Protein AF-A0A8D8LV46-F1 (afdb_monomer_lite)

Foldseek 3Di:
DPVVVVVLVVVVVVVVVVVVVVLVVVLVVDDLVVQCVVCVVVVVPPDDSVVVSVVVSVCVSVPPCVVVPPDPVVVVVSVVVVVVVVVCVVVVVDDDDDDPPPPVVVVCVVCVVVVVVVVVVVVVVVVVVVVVVVVVVVVVVVVVVVVVVVVVCVVVVVVVPPPDDDPPDPVVPPDD

pLDDT: mean 72.69, std 16.43, range [37.25, 97.31]

Secondary structure (DSSP, 8-state):
--HHHHHHHHHHHHHHHHHHHHHHHHHHTS-HHHHHHHHGGGGGG---HHHHHHHHHHHHHHHHHHHHH--HHHHHHHHHHHHHHHHHHTTTTS------S-HHHHHHHHTHHHHHHHHHHHHHHHHHHHHHHHHHHHHHHHHHHHHHHHHHHHHHHHHTT---S----TTGGG--

Radius of gyration: 45.64 Å; chains: 1; bounding box: 90×53×122 Å

Organism: NCBI:txid428564

Structure (mmCIF, N/CA/C/O backbone):
data_AF-A0A8D8LV46-F1
#
_entry.id   AF-A0A8D8LV46-F1
#
loop_
_atom_site.group_PDB
_atom_site.id
_atom_site.type_symbol
_atom_site.label_atom_id
_atom_site.label_alt_id
_atom_site.label_comp_id
_atom_site.label_asym_id
_atom_site.label_entity_id
_atom_site.label_seq_id
_atom_site.pdbx_PDB_ins_code
_atom_site.Cartn_x
_atom_site.Cartn_y
_atom_site.Cartn_z
_atom_site.occupancy
_atom_site.B_iso_or_equiv
_atom_site.auth_seq_id
_atom_site.auth_comp_id
_atom_site.auth_asym_id
_atom_site.auth_atom_id
_atom_site.pdbx_PDB_model_num
ATOM 1 N N . MET A 1 1 ? 8.534 20.934 14.202 1.00 43.25 1 MET A N 1
ATOM 2 C CA . MET A 1 1 ? 8.976 19.555 14.526 1.00 43.25 1 MET A CA 1
ATOM 3 C C . MET A 1 1 ? 8.494 19.056 15.893 1.00 43.25 1 MET A C 1
ATOM 5 O O . MET A 1 1 ? 8.587 17.860 16.109 1.00 43.25 1 MET A O 1
ATOM 9 N N . ALA A 1 2 ? 7.973 19.905 16.794 1.00 38.47 2 ALA A N 1
ATOM 10 C CA . ALA A 1 2 ? 7.382 19.457 18.066 1.00 38.47 2 ALA A CA 1
ATOM 11 C C . ALA A 1 2 ? 5.856 19.220 17.992 1.00 38.47 2 ALA A C 1
ATOM 13 O O . ALA A 1 2 ? 5.350 18.353 18.690 1.00 38.47 2 ALA A O 1
ATOM 14 N N . GLU A 1 3 ? 5.147 19.920 17.099 1.00 37.25 3 GLU A N 1
ATOM 15 C CA . GLU A 1 3 ? 3.674 19.893 17.012 1.00 37.25 3 GLU A CA 1
ATOM 16 C C . GLU A 1 3 ? 3.097 18.562 16.484 1.00 37.25 3 GLU A C 1
ATOM 18 O O . GLU A 1 3 ? 2.019 18.157 16.897 1.00 37.25 3 GLU A O 1
ATOM 23 N N . SER A 1 4 ? 3.831 17.811 15.651 1.00 45.25 4 SER A N 1
ATOM 24 C CA . SER A 1 4 ? 3.334 16.548 15.068 1.00 45.25 4 SER A CA 1
ATOM 25 C C . SER A 1 4 ? 3.338 15.358 16.037 1.00 45.25 4 SER A C 1
ATOM 27 O O . SER A 1 4 ? 2.697 14.346 15.772 1.00 45.25 4 SER A O 1
ATOM 29 N N . ASN A 1 5 ? 4.074 15.448 17.152 1.00 39.47 5 ASN A N 1
ATOM 30 C CA . ASN A 1 5 ? 4.106 14.394 18.173 1.00 39.47 5 ASN A CA 1
ATOM 31 C C . ASN A 1 5 ? 2.968 14.532 19.197 1.00 39.47 5 ASN A C 1
ATOM 33 O O . ASN A 1 5 ? 2.604 13.537 19.822 1.00 39.47 5 ASN A O 1
ATOM 37 N N . GLU A 1 6 ? 2.407 15.731 19.384 1.00 43.53 6 GLU A N 1
ATOM 38 C CA . GLU A 1 6 ? 1.282 15.948 20.305 1.00 43.53 6 GLU A CA 1
ATOM 39 C C . GLU A 1 6 ? -0.041 15.465 19.697 1.00 43.53 6 GLU A C 1
ATOM 41 O O . GLU A 1 6 ? -0.765 14.720 20.356 1.00 43.53 6 GLU A O 1
ATOM 46 N N . GLU A 1 7 ? -0.283 15.748 18.415 1.00 45.34 7 GLU A N 1
ATOM 47 C CA . GLU A 1 7 ? -1.493 15.330 17.683 1.00 45.34 7 GLU A CA 1
ATOM 48 C C . GLU A 1 7 ? -1.599 13.785 17.555 1.00 45.34 7 GLU A C 1
ATOM 50 O O . GLU A 1 7 ? -2.671 13.192 17.666 1.00 45.34 7 GLU A O 1
ATOM 55 N N . PHE A 1 8 ? -0.462 13.082 17.444 1.00 43.06 8 PHE A N 1
ATOM 56 C CA . PHE A 1 8 ? -0.380 11.609 17.415 1.00 43.06 8 PHE A CA 1
ATOM 57 C C . PHE A 1 8 ? -0.799 10.938 18.738 1.00 43.06 8 PHE A C 1
ATOM 59 O O . PHE A 1 8 ? -1.415 9.862 18.757 1.00 43.06 8 PHE A O 1
ATOM 66 N N . HIS A 1 9 ? -0.479 11.569 19.871 1.00 50.84 9 HIS A N 1
ATOM 67 C CA . HIS A 1 9 ? -0.950 11.095 21.167 1.00 50.84 9 HIS A CA 1
ATOM 68 C C . HIS A 1 9 ? -2.455 11.314 21.336 1.00 50.84 9 HIS A C 1
ATOM 70 O O . HIS A 1 9 ? -3.075 10.541 22.065 1.00 50.84 9 HIS A O 1
ATOM 76 N N . GLU A 1 10 ? -3.045 12.301 20.663 1.00 51.94 10 GLU A N 1
ATOM 77 C CA . GLU A 1 10 ? -4.474 12.609 20.752 1.00 51.94 10 GLU A CA 1
ATOM 78 C C . GLU A 1 10 ? -5.350 11.585 20.029 1.00 51.94 10 GLU A C 1
ATOM 80 O O . GLU A 1 10 ? -6.303 11.112 20.633 1.00 51.94 10 GLU A O 1
ATOM 85 N N . ASP A 1 11 ? -5.008 11.134 18.820 1.00 50.69 11 ASP A N 1
ATOM 86 C CA . ASP A 1 11 ? -5.847 10.173 18.074 1.00 50.69 11 ASP A CA 1
ATOM 87 C C . ASP A 1 11 ? -5.837 8.759 18.675 1.00 50.69 11 ASP A C 1
ATOM 89 O O . ASP A 1 11 ? -6.858 8.063 18.741 1.00 50.69 11 ASP A O 1
ATOM 93 N N . THR A 1 12 ? -4.674 8.325 19.162 1.00 53.56 12 THR A N 1
ATOM 94 C CA . THR A 1 12 ? -4.557 7.043 19.865 1.00 53.56 12 THR A CA 1
ATOM 95 C C . THR A 1 12 ? -5.278 7.120 21.213 1.00 53.56 12 THR A C 1
ATOM 97 O O . THR A 1 12 ? -6.004 6.192 21.575 1.00 53.56 12 THR A O 1
ATOM 100 N N . ARG A 1 13 ? -5.166 8.256 21.927 1.00 57.59 13 ARG A N 1
ATOM 101 C CA . ARG A 1 13 ? -5.995 8.540 23.109 1.00 57.59 13 ARG A CA 1
ATOM 102 C C . ARG A 1 13 ? -7.475 8.568 22.761 1.00 57.59 13 ARG A C 1
ATOM 104 O O . ARG A 1 13 ? -8.222 7.969 23.510 1.00 57.59 13 ARG A O 1
ATOM 111 N N . ALA A 1 14 ? -7.901 9.150 21.646 1.00 61.50 14 ALA A N 1
ATOM 112 C CA . ALA A 1 14 ? -9.308 9.261 21.269 1.00 61.50 14 ALA A CA 1
ATOM 113 C C . ALA A 1 14 ? -9.954 7.888 21.018 1.00 61.50 14 ALA A C 1
ATOM 115 O O . ALA A 1 14 ? -11.091 7.651 21.420 1.00 61.50 14 ALA A O 1
ATOM 116 N N . LEU A 1 15 ? -9.223 6.940 20.420 1.00 59.59 15 LEU A N 1
ATOM 117 C CA . LEU A 1 15 ? -9.668 5.545 20.293 1.00 59.59 15 LEU A CA 1
ATOM 118 C C . LEU A 1 15 ? -9.761 4.841 21.656 1.00 59.59 15 LEU A C 1
ATOM 120 O O . LEU A 1 15 ? -10.748 4.150 21.924 1.00 59.59 15 LEU A O 1
ATOM 124 N N . PHE A 1 16 ? -8.774 5.042 22.535 1.00 63.19 16 PHE A N 1
ATOM 125 C CA . PHE A 1 16 ? -8.807 4.511 23.902 1.00 63.19 16 PHE A CA 1
ATOM 126 C C . PHE A 1 16 ? -9.913 5.137 24.756 1.00 63.19 16 PHE A C 1
ATOM 128 O O . PHE A 1 16 ? -10.598 4.429 25.491 1.00 63.19 16 PHE A O 1
ATOM 135 N N . GLU A 1 17 ? -10.125 6.440 24.633 1.00 65.62 17 GLU A N 1
ATOM 136 C CA . GLU A 1 17 ? -11.206 7.189 25.259 1.00 65.62 17 GLU A CA 1
ATOM 137 C C . GLU A 1 17 ? -12.555 6.736 24.714 1.00 65.62 17 GLU A C 1
ATOM 139 O O . GLU A 1 17 ? -13.475 6.545 25.497 1.00 65.62 17 GLU A O 1
ATOM 144 N N . GLY A 1 18 ? -12.663 6.444 23.416 1.00 67.50 18 GLY A N 1
ATOM 145 C CA . GLY A 1 18 ? -13.856 5.856 22.815 1.00 67.50 18 GLY A CA 1
ATOM 146 C C . GLY A 1 18 ? -14.181 4.473 23.383 1.00 67.50 18 GLY A C 1
ATOM 147 O O . GLY A 1 18 ? -15.326 4.207 23.744 1.00 67.50 18 GLY A O 1
ATOM 148 N N . MET A 1 19 ? -13.186 3.592 23.534 1.00 68.69 19 MET A N 1
ATOM 149 C CA . MET A 1 19 ? -13.389 2.276 24.160 1.00 68.69 19 MET A CA 1
ATOM 150 C C . MET A 1 19 ? -13.733 2.388 25.648 1.00 68.69 19 MET A C 1
ATOM 152 O O . MET A 1 19 ? -14.606 1.669 26.134 1.00 68.69 19 MET A O 1
ATOM 156 N N . LYS A 1 20 ? -13.089 3.314 26.362 1.00 70.19 20 LYS A N 1
ATOM 157 C CA . LYS A 1 20 ? -13.401 3.621 27.759 1.00 70.19 20 LYS A CA 1
ATOM 158 C C . LYS A 1 20 ? -14.819 4.179 27.903 1.00 70.19 20 LYS A C 1
ATOM 160 O O . LYS A 1 20 ? -15.540 3.769 28.802 1.00 70.19 20 LYS A O 1
ATOM 165 N N . LEU A 1 21 ? -15.252 5.033 26.979 1.00 75.12 21 LEU A N 1
ATOM 166 C CA . LEU A 1 21 ? -16.605 5.580 26.930 1.00 75.12 21 LEU A CA 1
ATOM 167 C C . LEU A 1 21 ? -17.645 4.483 26.668 1.00 75.12 21 LEU A C 1
ATOM 169 O O . LEU A 1 21 ? -18.705 4.481 27.285 1.00 75.12 21 LEU A O 1
ATOM 173 N N . VAL A 1 22 ? -17.349 3.517 25.792 1.00 73.19 22 VAL A N 1
ATOM 174 C CA . VAL A 1 22 ? -18.209 2.337 25.590 1.00 73.19 22 VAL A CA 1
ATOM 175 C C . VAL A 1 22 ? -18.314 1.513 26.873 1.00 73.19 22 VAL A C 1
ATOM 177 O O . VAL A 1 22 ? -19.412 1.099 27.238 1.00 73.19 22 VAL A O 1
ATOM 180 N N . GLU A 1 23 ? -17.208 1.303 27.586 1.00 73.38 23 GLU A N 1
ATOM 181 C CA . GLU A 1 23 ? -17.215 0.604 28.873 1.00 73.38 23 GLU A CA 1
ATOM 182 C C . GLU A 1 23 ? -18.007 1.370 29.947 1.00 73.38 23 GLU A C 1
ATOM 184 O O . GLU A 1 23 ? -18.792 0.772 30.679 1.00 73.38 23 GLU A O 1
ATOM 189 N N . GLU A 1 24 ? -17.857 2.693 30.021 1.00 75.06 24 GLU A N 1
ATOM 190 C CA . GLU A 1 24 ? -18.615 3.557 30.931 1.00 75.06 24 GLU A CA 1
ATOM 191 C C . GLU A 1 24 ? -20.117 3.552 30.612 1.00 75.06 24 GLU A C 1
ATOM 193 O O . GLU A 1 24 ? -20.932 3.450 31.530 1.00 75.06 24 GLU A O 1
ATOM 198 N N . ASN A 1 25 ? -20.483 3.572 29.329 1.00 79.25 25 ASN A N 1
ATOM 199 C CA . ASN A 1 25 ? -21.871 3.477 28.874 1.00 79.25 25 ASN A CA 1
ATOM 200 C C . ASN A 1 25 ? -22.484 2.100 29.153 1.00 79.25 25 ASN A C 1
ATOM 202 O O . ASN A 1 25 ? -23.644 2.001 29.528 1.00 79.25 25 ASN A O 1
ATOM 206 N N . LEU A 1 26 ? -21.717 1.021 29.004 1.00 74.94 26 LEU A N 1
ATOM 207 C CA . LEU A 1 26 ? -22.179 -0.323 29.353 1.00 74.94 26 LEU A CA 1
ATOM 208 C C . LEU A 1 26 ? -22.309 -0.500 30.870 1.00 74.94 26 LEU A C 1
ATOM 210 O O . LEU A 1 26 ? -23.261 -1.124 31.330 1.00 74.94 26 LEU A O 1
ATOM 214 N N . ALA A 1 27 ? -21.388 0.071 31.650 1.00 72.94 27 ALA A N 1
ATOM 215 C CA . ALA A 1 27 ? -21.474 0.065 33.105 1.00 72.94 27 ALA A CA 1
ATOM 216 C C . ALA A 1 27 ? -22.683 0.867 33.611 1.00 72.94 27 ALA A C 1
ATOM 218 O O . ALA A 1 27 ? -23.277 0.480 34.611 1.00 72.94 27 ALA A O 1
ATOM 219 N N . SER A 1 28 ? -23.069 1.953 32.933 1.00 76.69 28 SER A N 1
ATOM 220 C CA . SER A 1 28 ? -24.252 2.742 33.301 1.00 76.69 28 SER A CA 1
ATOM 221 C C . SER A 1 28 ? -25.577 2.065 32.935 1.00 76.69 28 SER A C 1
ATOM 223 O O . SER A 1 28 ? -26.597 2.377 33.544 1.00 76.69 28 SER A O 1
ATOM 225 N N . CYS A 1 29 ? -25.571 1.100 32.007 1.00 76.31 29 CYS A N 1
ATOM 226 C CA . CYS A 1 29 ? -26.723 0.235 31.732 1.00 76.31 29 CYS A CA 1
ATOM 227 C C . CYS A 1 29 ? -26.991 -0.806 32.831 1.00 76.31 29 CYS A C 1
ATOM 229 O O . CYS A 1 29 ? -28.018 -1.472 32.777 1.00 76.31 29 CYS A O 1
ATOM 231 N N . ILE A 1 30 ? -26.076 -0.986 33.785 1.00 74.94 30 ILE A N 1
ATOM 232 C CA . ILE A 1 30 ? -26.238 -1.915 34.902 1.00 74.94 30 ILE A CA 1
ATOM 233 C C . ILE A 1 30 ? -26.572 -1.075 36.130 1.00 74.94 30 ILE A C 1
ATOM 235 O O . ILE A 1 30 ? -25.675 -0.505 36.744 1.00 74.94 30 ILE A O 1
ATOM 239 N N . SER A 1 31 ? -27.851 -0.961 36.486 1.00 76.50 31 SER A N 1
ATOM 240 C CA . SER A 1 31 ? -28.239 -0.165 37.654 1.00 76.50 31 SER A CA 1
ATOM 241 C C . SER A 1 31 ? -28.048 -0.938 38.966 1.00 76.50 31 SER A C 1
ATOM 243 O O . SER A 1 31 ? -28.249 -2.154 39.038 1.00 76.50 31 SER A O 1
ATOM 245 N N . GLU A 1 32 ? -27.676 -0.222 40.033 1.00 73.56 32 GLU A N 1
ATOM 246 C CA . GLU A 1 32 ? -27.597 -0.785 41.391 1.00 73.56 32 GLU A CA 1
ATOM 247 C C . GLU A 1 32 ? -28.956 -1.361 41.817 1.00 73.56 32 GLU A C 1
ATOM 249 O O . GLU A 1 32 ? -29.008 -2.439 42.399 1.00 73.56 32 GLU A O 1
ATOM 254 N N . GLU A 1 33 ? -30.049 -0.715 41.405 1.00 74.81 33 GLU A N 1
ATOM 255 C CA . GLU A 1 33 ? -31.432 -1.133 41.657 1.00 74.81 33 GLU A CA 1
ATOM 256 C C . GLU A 1 33 ? -31.811 -2.454 40.964 1.00 74.81 33 GLU A C 1
ATOM 258 O O . GLU A 1 33 ? -32.520 -3.280 41.538 1.00 74.81 33 GLU A O 1
ATOM 263 N N . GLU A 1 34 ? -31.368 -2.687 39.725 1.00 75.25 34 GLU A N 1
ATOM 264 C CA . GLU A 1 34 ? -31.605 -3.961 39.029 1.00 75.25 34 GLU A CA 1
ATOM 265 C C . GLU A 1 34 ? -30.819 -5.103 39.664 1.00 75.25 34 GLU A C 1
ATOM 267 O O . GLU A 1 34 ? -31.339 -6.211 39.802 1.00 75.25 34 GLU A O 1
ATOM 272 N N . ILE A 1 35 ? -29.587 -4.833 40.098 1.00 73.31 35 ILE A N 1
ATOM 273 C CA . ILE A 1 35 ? -28.792 -5.803 40.847 1.00 73.31 35 ILE A CA 1
ATOM 274 C C . ILE A 1 35 ? -29.453 -6.077 42.202 1.00 73.31 35 ILE A C 1
ATOM 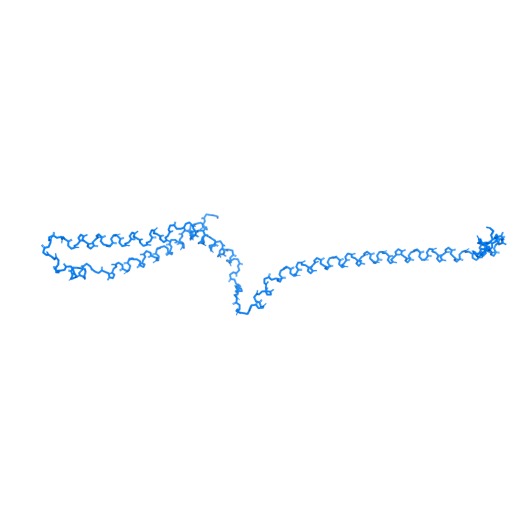276 O O . ILE A 1 35 ? -29.625 -7.236 42.567 1.00 73.31 35 ILE A O 1
ATOM 280 N N . GLU A 1 36 ? -29.920 -5.055 42.914 1.00 70.69 36 GLU A N 1
ATOM 281 C CA . GLU A 1 36 ? -30.665 -5.231 44.161 1.00 70.69 36 GLU A CA 1
ATOM 282 C C . GLU A 1 36 ? -31.909 -6.099 43.989 1.00 70.69 36 GLU A C 1
ATOM 284 O O . GLU A 1 36 ? -32.085 -7.022 44.772 1.00 70.69 36 GLU A O 1
ATOM 289 N N . LYS A 1 37 ? -32.704 -5.903 42.931 1.00 72.81 37 LYS A N 1
ATOM 290 C CA . LYS A 1 37 ? -33.871 -6.755 42.627 1.00 72.81 37 LYS A CA 1
ATOM 291 C C . LYS A 1 37 ? -33.499 -8.215 42.359 1.00 72.81 37 LYS A C 1
ATOM 293 O O . LYS A 1 37 ? -34.215 -9.123 42.767 1.00 72.81 37 LYS A O 1
ATOM 298 N N . ILE A 1 38 ? -32.383 -8.463 41.672 1.00 71.62 38 ILE A N 1
ATOM 299 C CA . ILE A 1 38 ? -31.903 -9.827 41.390 1.00 71.62 38 ILE A CA 1
ATOM 300 C C . ILE A 1 38 ? -31.413 -10.513 42.675 1.00 71.62 38 ILE A C 1
ATOM 302 O O . ILE A 1 38 ? -31.605 -11.718 42.845 1.00 71.62 38 ILE A O 1
ATOM 306 N N . PHE A 1 39 ? -30.792 -9.754 43.581 1.00 68.25 39 PHE A N 1
ATOM 307 C CA . PHE A 1 39 ? -30.229 -10.254 44.838 1.00 68.25 39 PHE A CA 1
ATOM 308 C C . PHE A 1 39 ? -31.160 -10.076 46.054 1.00 68.25 39 PHE A C 1
ATOM 310 O O . PHE A 1 39 ? -30.818 -10.522 47.148 1.00 68.25 39 PHE A O 1
ATOM 317 N N . GLU A 1 40 ? -32.357 -9.513 45.878 1.00 64.62 40 GLU A N 1
ATOM 318 C CA . GLU A 1 40 ? -33.401 -9.361 46.902 1.00 64.62 40 GLU A CA 1
ATOM 319 C C . GLU A 1 40 ? -33.768 -10.692 47.591 1.00 64.62 40 GLU A C 1
ATOM 321 O O . GLU A 1 40 ? -33.865 -10.708 48.821 1.00 64.62 40 GLU A O 1
ATOM 326 N N . PRO A 1 41 ? -33.845 -11.847 46.891 1.00 65.00 41 PRO A N 1
ATOM 327 C CA . PRO A 1 41 ? -34.077 -13.147 47.533 1.00 65.00 41 PRO A CA 1
ATOM 328 C C . PRO A 1 41 ? -32.925 -13.616 48.441 1.00 65.00 41 PRO A C 1
ATOM 330 O O . PRO A 1 41 ? -33.081 -14.570 49.194 1.00 65.00 41 PRO A O 1
ATOM 333 N N . ILE A 1 42 ? -31.754 -12.977 48.347 1.00 61.06 42 ILE A N 1
ATOM 334 C CA . ILE A 1 42 ? -30.516 -13.290 49.082 1.00 61.06 42 ILE A CA 1
ATOM 335 C C . ILE A 1 42 ? -30.314 -12.276 50.237 1.00 61.06 42 ILE A C 1
ATOM 337 O O . ILE A 1 42 ? -29.393 -12.410 51.042 1.00 61.06 42 ILE A O 1
ATOM 341 N N . SER A 1 43 ? -31.209 -11.284 50.372 1.00 53.22 43 SER A N 1
ATOM 342 C CA . SER A 1 43 ? -31.157 -10.193 51.364 1.00 53.22 43 SER A CA 1
ATOM 343 C C . SER A 1 43 ? -31.147 -10.644 52.834 1.00 53.22 43 SER A C 1
ATOM 345 O O . SER A 1 43 ? -30.742 -9.873 53.704 1.00 53.22 43 SER A O 1
ATOM 347 N N . GLU A 1 44 ? -31.472 -11.908 53.121 1.00 55.00 44 GLU A N 1
ATOM 348 C CA . GLU A 1 44 ? -31.327 -12.511 54.455 1.00 55.00 44 GLU A CA 1
ATOM 349 C C . GLU A 1 44 ? -29.859 -12.613 54.932 1.00 55.00 44 GLU A C 1
ATOM 351 O O . GLU A 1 44 ? -29.602 -12.836 56.114 1.00 55.00 44 GLU A O 1
ATOM 356 N N . LEU A 1 45 ? -28.869 -12.416 54.049 1.00 57.25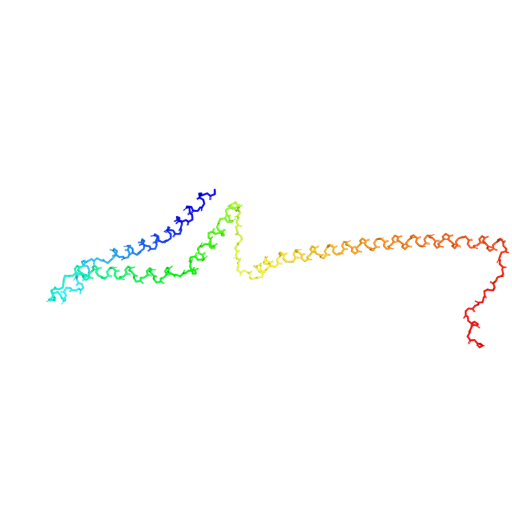 45 LEU A N 1
ATOM 357 C CA . LEU A 1 45 ? -27.445 -12.628 54.348 1.00 57.25 45 LEU A CA 1
ATOM 358 C C . LEU A 1 45 ? -26.670 -11.411 54.897 1.00 57.25 45 LEU A C 1
ATOM 360 O O . LEU A 1 45 ? -25.452 -11.502 55.045 1.00 57.25 45 LEU A O 1
ATOM 364 N N . ASN A 1 46 ? -27.315 -10.286 55.244 1.00 56.75 46 ASN A N 1
ATOM 365 C CA . ASN A 1 46 ? -26.643 -9.101 55.832 1.00 56.75 46 ASN A CA 1
ATOM 366 C C . ASN A 1 46 ? -25.436 -8.569 55.017 1.00 56.75 46 ASN A C 1
ATOM 368 O O . ASN A 1 46 ? -24.553 -7.879 55.536 1.00 56.75 46 ASN A O 1
ATOM 372 N N . LEU A 1 47 ? -25.377 -8.874 53.721 1.00 60.16 47 LEU A N 1
ATOM 373 C CA . LEU A 1 47 ? -24.392 -8.319 52.803 1.00 60.16 47 LEU A CA 1
ATOM 374 C C . LEU A 1 47 ? -24.982 -7.054 52.189 1.00 60.16 47 LEU A C 1
ATOM 376 O O . LEU A 1 47 ? -26.033 -7.092 51.562 1.00 60.16 47 LEU A O 1
ATOM 380 N N . SER A 1 48 ? -24.301 -5.922 52.369 1.00 69.69 48 SER A N 1
ATOM 381 C CA . SER A 1 48 ? -24.675 -4.673 51.702 1.00 69.69 48 SER A CA 1
ATOM 382 C C . SER A 1 48 ? -24.609 -4.885 50.185 1.00 69.69 48 SER A C 1
ATOM 384 O O . SER A 1 48 ? -23.515 -5.016 49.631 1.00 69.69 48 SER A O 1
ATOM 386 N N . SER A 1 49 ? -25.771 -4.920 49.533 1.00 66.88 49 SER A N 1
ATOM 387 C CA . SER A 1 49 ? -25.965 -4.969 48.075 1.00 66.88 49 SER A CA 1
ATOM 388 C C . SER A 1 49 ? -25.047 -3.991 47.341 1.00 66.88 49 SER A C 1
ATOM 390 O O . SER A 1 49 ? -24.368 -4.365 46.386 1.00 66.88 49 SER A O 1
ATOM 392 N N . SER A 1 50 ? -24.905 -2.783 47.888 1.00 72.81 50 SER A N 1
ATOM 393 C CA . SER A 1 50 ? -24.006 -1.745 47.381 1.00 72.81 50 SER A CA 1
ATOM 394 C C . SER A 1 50 ? -22.532 -2.161 47.317 1.00 72.81 50 SER A C 1
ATOM 396 O O . SER A 1 50 ? -21.810 -1.803 46.383 1.00 72.81 50 SER A O 1
ATOM 398 N N . LYS A 1 51 ? -22.046 -2.968 48.272 1.00 74.12 51 LYS A N 1
ATOM 399 C CA . LYS A 1 51 ? -20.668 -3.494 48.229 1.00 74.12 51 LYS A CA 1
ATOM 400 C C . LYS A 1 51 ? -20.488 -4.530 47.121 1.00 74.12 51 LYS A C 1
ATOM 402 O O . LYS A 1 51 ? -19.431 -4.557 46.498 1.00 74.12 51 LYS A O 1
ATOM 407 N N . ILE A 1 52 ? -21.504 -5.356 46.871 1.00 74.75 52 ILE A N 1
ATOM 408 C CA . ILE A 1 52 ? -21.488 -6.370 45.806 1.00 74.75 52 ILE A CA 1
ATOM 409 C C . ILE A 1 52 ? -21.538 -5.687 44.438 1.00 74.75 52 ILE A C 1
ATOM 411 O O . ILE A 1 52 ? -20.727 -6.007 43.571 1.00 74.75 52 ILE A O 1
ATOM 415 N N . TYR A 1 53 ? -22.421 -4.699 44.281 1.00 77.31 53 TYR A N 1
ATOM 416 C CA . TYR A 1 53 ? -22.530 -3.876 43.080 1.00 77.31 53 TYR A CA 1
ATOM 417 C C . TYR A 1 53 ? -21.200 -3.190 42.741 1.00 77.31 53 TYR A C 1
ATOM 419 O O . TYR A 1 53 ? -20.664 -3.368 41.646 1.00 77.31 53 TYR A O 1
ATOM 427 N N . LYS A 1 54 ? -20.601 -2.485 43.711 1.00 78.25 54 LYS A N 1
ATOM 428 C CA . LYS A 1 54 ? -19.300 -1.821 43.522 1.00 78.25 54 LYS A CA 1
ATOM 429 C C . LYS A 1 54 ? -18.197 -2.808 43.151 1.00 78.25 54 LYS A C 1
ATOM 431 O O . LYS A 1 54 ? -17.462 -2.561 42.199 1.00 78.25 54 LYS A O 1
ATOM 436 N N . TYR A 1 55 ? -18.120 -3.946 43.842 1.00 79.50 55 TYR A N 1
ATOM 437 C CA . TYR A 1 55 ? -17.133 -4.984 43.542 1.00 79.50 55 TYR A CA 1
ATOM 438 C C . TYR A 1 55 ? -17.307 -5.569 42.132 1.00 79.50 55 TYR A C 1
ATOM 440 O O . TYR A 1 55 ? -16.322 -5.786 41.425 1.00 79.50 55 TYR A O 1
ATOM 448 N N . PHE A 1 56 ? -18.550 -5.807 41.708 1.00 78.12 56 PHE A N 1
ATOM 449 C CA . PHE A 1 56 ? -18.869 -6.328 40.382 1.00 78.12 56 PHE A CA 1
ATOM 450 C C . PHE A 1 56 ? -18.464 -5.349 39.275 1.00 78.12 56 PHE A C 1
ATOM 452 O O . PHE A 1 56 ? -17.745 -5.742 38.356 1.00 78.12 56 PHE A O 1
ATOM 459 N N . ILE A 1 57 ? -18.850 -4.074 39.391 1.00 78.56 57 ILE A N 1
ATOM 460 C CA . ILE A 1 57 ? -18.510 -3.040 38.405 1.00 78.56 57 ILE A CA 1
ATOM 461 C C . ILE A 1 57 ? -16.992 -2.830 38.324 1.00 78.56 57 ILE A C 1
ATOM 463 O O . ILE A 1 57 ? -16.444 -2.776 37.223 1.00 78.56 57 ILE A O 1
ATOM 467 N N . GLU A 1 58 ? -16.286 -2.770 39.458 1.00 76.38 58 GLU A N 1
ATOM 468 C CA . GLU A 1 58 ? -14.821 -2.644 39.467 1.00 76.38 58 GLU A CA 1
ATOM 469 C C . GLU A 1 58 ? -14.136 -3.846 38.805 1.00 76.38 58 GLU A C 1
ATOM 471 O O . GLU A 1 58 ? -13.239 -3.681 37.974 1.00 76.38 58 GLU A O 1
ATOM 476 N N . LYS A 1 59 ? -14.566 -5.074 39.123 1.00 74.56 59 LYS A N 1
ATOM 477 C CA . LYS A 1 59 ? -14.004 -6.282 38.505 1.00 74.56 59 LYS A CA 1
ATOM 478 C C . LYS A 1 59 ? -14.291 -6.363 37.011 1.00 74.56 59 LYS A C 1
ATOM 480 O O . LYS A 1 59 ? -13.410 -6.786 36.264 1.00 74.56 59 LYS A O 1
ATOM 485 N N . TRP A 1 60 ? -15.485 -5.963 36.586 1.00 72.75 60 TRP A N 1
ATOM 486 C CA . TRP A 1 60 ? -15.885 -5.966 35.185 1.00 72.75 60 TRP A CA 1
ATOM 487 C C . TRP A 1 60 ? -15.058 -4.968 34.358 1.00 72.75 60 TRP A C 1
ATOM 489 O O . TRP A 1 60 ? -14.485 -5.371 33.344 1.00 72.75 60 TRP A O 1
ATOM 499 N N . LYS A 1 61 ? -14.876 -3.733 34.854 1.00 67.88 61 LYS A N 1
ATOM 500 C CA . LYS A 1 61 ? -14.043 -2.701 34.203 1.00 67.88 61 LYS A CA 1
ATOM 501 C C . LYS A 1 61 ? -12.573 -3.118 34.057 1.00 67.88 61 LYS A C 1
ATOM 503 O O . LYS A 1 61 ? -11.924 -2.926 33.033 1.00 67.88 61 LYS A O 1
ATOM 508 N N . HIS A 1 62 ? -12.008 -3.759 35.080 1.00 62.34 62 HIS A N 1
ATOM 509 C CA . HIS A 1 62 ? -10.597 -4.158 35.043 1.00 62.34 62 HIS A CA 1
ATOM 510 C C . HIS A 1 62 ? -10.305 -5.408 34.194 1.00 62.34 62 HIS A C 1
ATOM 512 O O . HIS A 1 62 ? -9.156 -5.615 33.795 1.00 62.34 62 HIS A O 1
ATOM 518 N N . ALA A 1 63 ? -11.296 -6.260 33.915 1.00 62.31 63 ALA A N 1
ATOM 519 C CA . ALA A 1 63 ? -11.065 -7.550 33.260 1.00 62.31 63 ALA A CA 1
ATOM 520 C C . ALA A 1 63 ? -10.947 -7.469 31.727 1.00 62.31 63 ALA A C 1
ATOM 522 O O . ALA A 1 63 ? -10.198 -8.258 31.142 1.00 62.31 63 ALA A O 1
ATOM 523 N N . ASN A 1 64 ? -11.665 -6.540 31.084 1.00 56.81 64 ASN A N 1
ATOM 524 C CA . ASN A 1 64 ? -11.876 -6.563 29.631 1.00 56.81 64 ASN A CA 1
ATOM 525 C C . ASN A 1 64 ? -10.910 -5.661 28.850 1.00 56.81 64 ASN A C 1
ATOM 527 O O . ASN A 1 64 ? -10.381 -6.078 27.815 1.00 56.81 64 ASN A O 1
ATOM 531 N N . LEU A 1 65 ? -10.606 -4.464 29.355 1.00 56.88 65 LEU A N 1
ATOM 532 C CA . LEU A 1 65 ? -9.685 -3.542 28.682 1.00 56.88 65 LEU A CA 1
ATOM 533 C C . LEU A 1 65 ? -8.222 -3.981 28.829 1.00 56.88 65 LEU A C 1
ATOM 535 O O . LEU A 1 65 ? -7.489 -4.056 27.845 1.00 56.88 65 LEU A O 1
ATOM 539 N N . ALA A 1 66 ? -7.798 -4.369 30.035 1.00 56.50 66 ALA A N 1
ATOM 540 C CA . ALA A 1 66 ? -6.389 -4.649 30.326 1.00 56.50 66 ALA A CA 1
ATOM 541 C C . ALA A 1 66 ? -5.822 -5.884 29.596 1.00 56.50 66 ALA A C 1
ATOM 543 O O . ALA A 1 66 ? -4.621 -5.946 29.341 1.00 56.50 66 ALA A O 1
ATOM 544 N N . LYS A 1 67 ? -6.661 -6.869 29.246 1.00 57.69 67 LYS A N 1
ATOM 545 C CA . LYS A 1 67 ? -6.228 -8.067 28.500 1.00 57.69 67 LYS A CA 1
ATOM 546 C C . LYS A 1 67 ? -6.157 -7.846 26.989 1.00 57.69 67 LYS A C 1
ATOM 548 O O . LYS A 1 67 ? -5.337 -8.479 26.336 1.00 57.69 67 LYS A O 1
ATOM 553 N N . SER A 1 68 ? -6.998 -6.963 26.458 1.00 53.97 68 SER A N 1
ATOM 554 C CA . SER A 1 68 ? -7.147 -6.728 25.015 1.00 53.97 68 SER A CA 1
ATOM 555 C C . SER A 1 68 ? -6.192 -5.650 24.496 1.00 53.97 68 SER A C 1
ATOM 557 O O . SER A 1 68 ? -5.817 -5.664 23.331 1.00 53.97 68 SER A O 1
ATOM 559 N N . ILE A 1 69 ? -5.795 -4.720 25.369 1.00 55.84 69 ILE A N 1
ATOM 560 C CA . ILE A 1 69 ? -5.027 -3.518 25.015 1.00 55.84 69 ILE A CA 1
ATOM 561 C C . ILE A 1 69 ? -3.516 -3.713 25.179 1.00 55.84 69 ILE A C 1
ATOM 563 O O . ILE A 1 69 ? -2.730 -3.030 24.540 1.00 55.84 69 ILE A O 1
ATOM 567 N N . ASN A 1 70 ? -3.076 -4.681 25.985 1.00 55.62 70 ASN A N 1
ATOM 568 C CA . ASN A 1 70 ? -1.660 -4.831 26.333 1.00 55.62 70 ASN A CA 1
ATOM 569 C C . ASN A 1 70 ? -0.829 -5.606 25.289 1.00 55.62 70 ASN A C 1
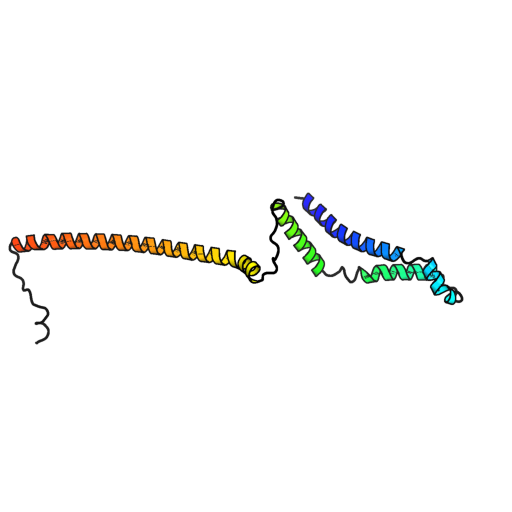ATOM 571 O O . ASN A 1 70 ? 0.231 -6.154 25.603 1.00 55.62 70 ASN A O 1
ATOM 575 N N . SER A 1 71 ? -1.308 -5.708 24.047 1.00 60.22 71 SER A N 1
ATOM 576 C CA . SER A 1 71 ? -0.534 -6.315 22.968 1.00 60.22 71 SER A CA 1
ATOM 577 C C . SER A 1 71 ? 0.336 -5.248 22.315 1.00 60.22 71 SER A C 1
ATOM 579 O O . SER A 1 71 ? -0.171 -4.416 21.566 1.00 60.22 71 SER A O 1
ATOM 581 N N . LYS A 1 72 ? 1.655 -5.320 22.527 1.00 66.44 72 LYS A N 1
ATOM 582 C CA . LYS A 1 72 ? 2.657 -4.515 21.795 1.00 66.44 72 LYS A CA 1
ATOM 583 C C . LYS A 1 72 ? 2.434 -4.518 20.273 1.00 66.44 72 LYS A C 1
ATOM 585 O O . LYS A 1 72 ? 2.761 -3.555 19.594 1.00 66.44 72 LYS A O 1
ATOM 590 N N . GLU A 1 73 ? 1.847 -5.591 19.747 1.00 71.06 73 GLU A N 1
ATOM 591 C CA . GLU A 1 73 ? 1.473 -5.733 18.337 1.00 71.06 73 GLU A CA 1
ATOM 592 C C . GLU A 1 73 ? 0.420 -4.712 17.883 1.00 71.06 73 GLU A C 1
ATOM 594 O O . GLU A 1 73 ? 0.503 -4.198 16.771 1.00 71.06 73 GLU A O 1
ATOM 599 N N . LEU A 1 74 ? -0.554 -4.391 18.736 1.00 71.38 74 LEU A N 1
ATOM 600 C CA . LEU A 1 74 ? -1.603 -3.424 18.425 1.00 71.38 74 LEU A CA 1
ATOM 601 C C . LEU A 1 74 ? -1.047 -1.995 18.426 1.00 71.38 74 LEU A C 1
ATOM 603 O O . LEU A 1 74 ? -1.334 -1.231 17.506 1.00 71.38 74 LEU A O 1
ATOM 607 N N . ASP A 1 75 ? -0.176 -1.673 19.385 1.00 72.12 75 ASP A N 1
ATOM 608 C CA . ASP A 1 75 ? 0.545 -0.395 19.416 1.00 72.12 75 ASP A CA 1
ATOM 609 C C . ASP A 1 75 ? 1.422 -0.213 18.167 1.00 72.12 75 ASP A C 1
ATOM 611 O O . ASP A 1 75 ? 1.432 0.852 17.546 1.00 72.12 75 ASP A O 1
ATOM 615 N N . ASP A 1 76 ? 2.124 -1.269 17.748 1.00 79.69 76 ASP A N 1
ATOM 616 C CA . ASP A 1 76 ? 2.935 -1.256 16.530 1.00 79.69 76 ASP A CA 1
ATOM 617 C C . ASP A 1 76 ? 2.087 -1.063 15.262 1.00 79.69 76 ASP A C 1
ATOM 619 O O . ASP A 1 76 ? 2.507 -0.357 14.340 1.00 79.69 76 ASP A O 1
ATOM 623 N N . LEU A 1 77 ? 0.893 -1.662 15.200 1.00 80.75 77 LEU A N 1
ATOM 624 C CA . LEU A 1 77 ? -0.046 -1.472 14.090 1.00 80.75 77 LEU A CA 1
ATOM 625 C C . LEU A 1 77 ? -0.609 -0.047 14.051 1.00 80.75 77 LEU A C 1
ATOM 627 O O . LEU A 1 77 ? -0.693 0.534 12.967 1.00 80.75 77 LEU A O 1
ATOM 631 N N . PHE A 1 78 ? -0.957 0.536 15.201 1.00 78.44 78 PHE A N 1
ATOM 632 C CA . PHE A 1 78 ? -1.424 1.922 15.268 1.00 78.44 78 PHE A CA 1
ATOM 633 C C . PHE A 1 78 ? -0.335 2.912 14.863 1.00 78.44 78 PHE A C 1
ATOM 635 O O . PHE A 1 78 ? -0.604 3.808 14.062 1.00 78.44 78 PHE A O 1
ATOM 642 N N . ARG A 1 79 ? 0.905 2.699 15.319 1.00 80.12 79 ARG A N 1
ATOM 643 C CA . ARG A 1 79 ? 2.050 3.512 14.896 1.00 80.12 79 ARG A CA 1
ATOM 644 C C . ARG A 1 79 ? 2.250 3.455 13.380 1.00 80.12 79 ARG A C 1
ATOM 646 O O . ARG A 1 79 ? 2.291 4.498 12.737 1.00 80.12 79 ARG A O 1
ATOM 653 N N . LYS A 1 80 ? 2.263 2.255 12.787 1.00 83.50 80 LYS A N 1
ATOM 654 C CA . LYS A 1 80 ? 2.372 2.087 11.324 1.00 83.50 80 LYS A CA 1
ATOM 655 C C . LYS A 1 80 ? 1.224 2.745 10.562 1.00 83.50 80 LYS A C 1
ATOM 657 O O . LYS A 1 80 ? 1.438 3.326 9.504 1.00 83.50 80 LYS A O 1
ATOM 662 N N . LYS A 1 81 ? -0.008 2.653 11.071 1.00 82.56 81 LYS A N 1
ATOM 663 C CA . LYS A 1 81 ? -1.164 3.325 10.462 1.00 82.56 81 LYS A CA 1
ATOM 664 C C . LYS A 1 81 ? -0.976 4.845 10.460 1.00 82.56 81 LYS A C 1
ATOM 666 O O . LYS A 1 81 ? -1.304 5.480 9.460 1.00 82.56 81 LYS A O 1
ATOM 671 N N . ALA A 1 82 ? -0.471 5.415 11.551 1.00 75.56 82 ALA A N 1
ATOM 672 C CA . ALA A 1 82 ? -0.219 6.849 11.644 1.00 75.56 82 ALA A CA 1
ATOM 673 C C . ALA A 1 82 ? 0.875 7.299 10.671 1.00 75.56 82 ALA A C 1
ATOM 675 O O . ALA A 1 82 ? 0.651 8.252 9.934 1.00 75.56 82 ALA A O 1
ATOM 676 N N . GLU A 1 83 ? 1.985 6.558 10.585 1.00 81.62 83 GLU A N 1
ATOM 677 C CA . GLU A 1 83 ? 3.044 6.795 9.590 1.00 81.62 83 GLU A CA 1
ATOM 678 C C . GLU A 1 83 ? 2.464 6.835 8.164 1.00 81.62 83 GLU A C 1
ATOM 680 O O . GLU A 1 83 ? 2.656 7.807 7.439 1.00 81.62 83 GLU A O 1
ATOM 685 N N . ILE A 1 84 ? 1.651 5.837 7.794 1.00 83.62 84 ILE A N 1
ATOM 686 C CA . ILE A 1 84 ? 0.982 5.794 6.482 1.00 83.62 84 ILE A CA 1
ATOM 687 C C . ILE A 1 84 ? 0.034 6.985 6.291 1.00 83.62 84 ILE A C 1
ATOM 689 O O . ILE A 1 84 ? -0.070 7.516 5.188 1.00 83.62 84 ILE A O 1
ATOM 693 N N . THR A 1 85 ? -0.694 7.385 7.334 1.00 81.75 85 THR A N 1
ATOM 694 C CA . THR A 1 85 ? -1.669 8.484 7.256 1.00 81.75 85 THR A CA 1
ATOM 695 C C . THR A 1 85 ? -0.965 9.816 7.023 1.00 81.75 85 THR A C 1
ATOM 697 O O . THR A 1 85 ? -1.405 10.587 6.173 1.00 81.75 85 THR A O 1
ATOM 700 N N . GLU A 1 86 ? 0.151 10.051 7.712 1.00 81.69 86 GLU A N 1
ATOM 701 C CA . GLU A 1 86 ? 0.980 11.241 7.528 1.00 81.69 86 GLU A CA 1
ATOM 702 C C . GLU A 1 86 ? 1.594 11.280 6.123 1.00 81.69 86 GLU A C 1
ATOM 704 O O . GLU A 1 86 ? 1.453 12.279 5.417 1.00 81.69 86 GLU A O 1
ATOM 709 N N . ASP A 1 87 ? 2.156 10.162 5.653 1.00 80.12 87 ASP A N 1
ATOM 710 C CA . ASP A 1 87 ? 2.668 10.041 4.283 1.00 80.12 87 ASP A CA 1
ATOM 711 C C . ASP A 1 87 ? 1.571 10.314 3.235 1.00 80.12 87 ASP A C 1
ATOM 713 O O . ASP A 1 87 ? 1.835 10.870 2.166 1.00 80.12 87 ASP A O 1
ATOM 717 N N . CYS A 1 88 ? 0.317 9.958 3.539 1.00 80.19 88 CYS A N 1
ATOM 718 C CA . CYS A 1 88 ? -0.832 10.197 2.668 1.00 80.19 88 CYS A CA 1
ATOM 719 C C . CYS A 1 88 ? -1.301 11.660 2.644 1.00 80.19 88 CYS A C 1
ATOM 721 O O . CYS A 1 88 ? -1.904 12.054 1.643 1.00 80.19 88 CYS A O 1
ATOM 723 N N . LYS A 1 89 ? -1.013 12.484 3.667 1.00 81.50 89 LYS A N 1
ATOM 724 C CA . LYS A 1 89 ? -1.358 13.924 3.658 1.00 81.50 89 LYS A CA 1
ATOM 725 C C . LYS A 1 89 ? -0.688 14.662 2.496 1.00 81.50 89 LYS A C 1
ATOM 727 O O . LYS A 1 89 ? -1.263 15.578 1.921 1.00 81.50 89 LYS A O 1
ATOM 732 N N . LEU A 1 90 ? 0.482 14.202 2.051 1.00 77.81 90 LEU A N 1
ATOM 733 C CA . LEU A 1 90 ? 1.162 14.736 0.861 1.00 77.81 90 LEU A CA 1
ATOM 734 C C . LEU A 1 90 ? 0.351 14.557 -0.438 1.00 77.81 90 LEU A C 1
ATOM 736 O O . LEU A 1 90 ? 0.642 15.197 -1.449 1.00 77.81 90 LEU A O 1
ATOM 740 N N . TYR A 1 91 ? -0.672 13.702 -0.414 1.00 79.19 91 TYR A N 1
ATOM 741 C CA . TYR A 1 91 ? -1.499 13.317 -1.552 1.00 79.19 91 TYR A CA 1
ATOM 742 C C . TYR A 1 91 ? -2.986 13.650 -1.345 1.00 79.19 91 TYR A C 1
ATOM 744 O O . TYR A 1 91 ? -3.833 13.076 -2.031 1.00 79.19 91 TYR A O 1
ATOM 752 N N . GLU A 1 92 ? -3.310 14.581 -0.441 1.00 73.44 92 GLU A N 1
ATOM 753 C CA . GLU A 1 92 ? -4.674 14.901 0.028 1.00 73.44 92 GLU A CA 1
ATOM 754 C C . GLU A 1 92 ? -5.674 15.233 -1.099 1.00 73.44 92 GLU A C 1
ATOM 756 O O . GLU A 1 92 ? -6.863 14.945 -0.998 1.00 73.44 92 GLU A O 1
ATOM 761 N N . ASN A 1 93 ? -5.184 15.739 -2.235 1.00 80.56 93 ASN A N 1
ATOM 762 C CA . ASN A 1 93 ? -5.995 16.051 -3.419 1.00 80.56 93 ASN A CA 1
ATOM 763 C C . ASN A 1 93 ? -6.131 14.890 -4.420 1.00 80.56 93 ASN A C 1
ATOM 765 O O . ASN A 1 93 ? -6.575 15.090 -5.553 1.00 80.56 93 ASN A O 1
ATOM 769 N N . THR A 1 94 ? -5.720 13.679 -4.047 1.00 81.44 94 THR A N 1
ATOM 770 C CA . THR A 1 94 ? -5.757 12.509 -4.927 1.00 81.44 94 THR A CA 1
ATOM 771 C C . THR A 1 94 ? -6.583 11.385 -4.325 1.00 81.44 94 THR A C 1
ATOM 773 O O . THR A 1 94 ? -6.602 11.150 -3.118 1.00 81.44 94 THR A O 1
ATOM 776 N N . ILE A 1 95 ? -7.275 10.651 -5.194 1.00 79.62 95 ILE A N 1
ATOM 777 C CA . ILE A 1 95 ? -8.014 9.462 -4.787 1.00 79.62 95 ILE A CA 1
ATOM 778 C C . ILE A 1 95 ? -7.035 8.295 -4.800 1.00 79.62 95 ILE A C 1
ATOM 780 O O . ILE A 1 95 ? -6.606 7.833 -5.860 1.00 79.62 95 ILE A O 1
ATOM 784 N N . ALA A 1 96 ? -6.685 7.815 -3.610 1.00 79.75 96 ALA A N 1
ATOM 785 C CA . ALA A 1 96 ? -5.864 6.626 -3.468 1.00 79.75 96 ALA A CA 1
ATOM 786 C C . ALA A 1 96 ? -6.557 5.418 -4.121 1.00 79.75 96 ALA A C 1
ATOM 788 O O . ALA A 1 96 ? -7.750 5.176 -3.920 1.00 79.75 96 ALA A O 1
ATOM 789 N N . TRP A 1 97 ? -5.790 4.639 -4.884 1.00 83.00 97 TRP A N 1
ATOM 790 C CA . TRP A 1 97 ? -6.294 3.433 -5.534 1.00 83.00 97 TRP A CA 1
ATOM 791 C C . TRP A 1 97 ? -6.877 2.451 -4.501 1.00 83.00 97 TRP A C 1
ATOM 793 O O . TRP A 1 97 ? -6.403 2.351 -3.362 1.00 83.00 97 TRP A O 1
ATOM 803 N N . ARG A 1 98 ? -7.935 1.737 -4.889 1.00 83.81 98 ARG A N 1
ATOM 804 C CA . ARG A 1 98 ? -8.586 0.695 -4.088 1.00 83.81 98 ARG A CA 1
ATOM 805 C C . ARG A 1 98 ? -8.679 -0.582 -4.924 1.00 83.81 98 ARG A C 1
ATOM 807 O O . ARG A 1 98 ? -8.908 -0.464 -6.130 1.00 83.81 98 ARG A O 1
ATOM 814 N N . PRO A 1 99 ? -8.522 -1.770 -4.311 1.00 85.25 99 PRO A N 1
ATOM 815 C CA . PRO A 1 99 ? -8.716 -3.035 -5.006 1.00 85.25 99 PRO A CA 1
ATOM 816 C C . PRO A 1 99 ? -10.076 -3.066 -5.686 1.00 85.25 99 PRO A C 1
ATOM 818 O O . PRO A 1 99 ? -11.096 -2.742 -5.077 1.00 85.25 99 PRO A O 1
ATOM 821 N N . THR A 1 100 ? -10.071 -3.431 -6.960 1.00 86.81 100 THR A N 1
ATOM 822 C CA . THR A 1 100 ? -11.286 -3.450 -7.780 1.00 86.81 100 THR A CA 1
ATOM 823 C C . THR A 1 100 ? -12.092 -4.728 -7.574 1.00 86.81 100 THR A C 1
ATOM 825 O O . THR A 1 100 ? -13.274 -4.772 -7.907 1.00 86.81 100 THR A O 1
ATOM 828 N N . GLY A 1 101 ? -11.458 -5.768 -7.021 1.00 87.31 101 GLY A N 1
ATOM 829 C CA . GLY A 1 101 ? -12.021 -7.112 -6.917 1.00 87.31 101 GLY A CA 1
ATOM 830 C C . GLY A 1 101 ? -11.750 -7.973 -8.154 1.00 87.31 101 GLY A C 1
ATOM 831 O O . GLY A 1 101 ? -11.945 -9.186 -8.097 1.00 87.31 101 GLY A O 1
ATOM 832 N N . ASP A 1 102 ? -11.240 -7.390 -9.245 1.00 89.56 102 ASP A N 1
ATOM 833 C CA . ASP A 1 102 ? -10.688 -8.149 -10.364 1.00 89.56 102 ASP A CA 1
ATOM 834 C C . ASP A 1 102 ? -9.202 -8.442 -10.121 1.00 89.56 102 ASP A C 1
ATOM 836 O O . ASP A 1 102 ? -8.325 -7.583 -10.240 1.00 89.56 102 ASP A O 1
ATOM 840 N N . VAL A 1 103 ? -8.915 -9.715 -9.845 1.00 86.06 103 VAL A N 1
ATOM 841 C CA . VAL A 1 103 ? -7.565 -10.229 -9.591 1.00 86.06 103 VAL A CA 1
ATOM 842 C C . VAL A 1 103 ? -6.594 -9.883 -10.724 1.00 86.06 103 VAL A C 1
ATOM 844 O O . VAL A 1 103 ? -5.431 -9.576 -10.460 1.00 86.06 103 VAL A O 1
ATOM 847 N N . LYS A 1 104 ? -7.032 -9.910 -11.991 1.00 86.56 104 LYS A N 1
ATOM 848 C CA . LYS A 1 104 ? -6.140 -9.607 -13.121 1.00 86.56 104 LYS A CA 1
ATOM 849 C C . LYS A 1 104 ? -5.735 -8.140 -13.117 1.00 86.56 104 LYS A C 1
ATOM 851 O O . LYS A 1 104 ? -4.557 -7.832 -13.316 1.00 86.56 104 LYS A O 1
ATOM 856 N N . GLN A 1 105 ? -6.696 -7.252 -12.885 1.00 84.12 105 GLN A N 1
ATOM 857 C CA . GLN A 1 105 ? -6.459 -5.817 -12.836 1.00 84.12 105 GLN A CA 1
ATOM 858 C C . GLN A 1 105 ? -5.584 -5.453 -11.632 1.00 84.12 105 GLN A C 1
ATOM 860 O O . GLN A 1 105 ? -4.560 -4.789 -11.807 1.00 84.12 105 GLN A O 1
ATOM 865 N N . ASP A 1 106 ? -5.906 -5.971 -10.450 1.00 85.00 106 ASP A N 1
ATOM 866 C CA . ASP A 1 106 ? -5.195 -5.669 -9.207 1.00 85.00 106 ASP A CA 1
ATOM 867 C C . ASP A 1 106 ? -3.736 -6.178 -9.242 1.00 85.00 106 ASP A C 1
ATOM 869 O O . ASP A 1 106 ? -2.802 -5.458 -8.875 1.00 85.00 106 ASP A O 1
ATOM 873 N N . LEU A 1 107 ? -3.491 -7.380 -9.785 1.00 84.00 107 LEU A N 1
ATOM 874 C CA . LEU A 1 107 ? -2.128 -7.896 -9.978 1.00 84.00 107 LEU A CA 1
ATOM 875 C C . LEU A 1 107 ? -1.351 -7.103 -11.033 1.00 84.00 107 LEU A C 1
ATOM 877 O O . LEU A 1 107 ? -0.143 -6.905 -10.889 1.00 84.00 107 LEU A O 1
ATOM 881 N N . SER A 1 108 ? -2.014 -6.633 -12.093 1.00 81.88 108 SER A N 1
ATOM 882 C CA . SER A 1 108 ? -1.341 -5.872 -13.150 1.00 81.88 108 SER A CA 1
ATOM 883 C C . SER A 1 108 ? -0.708 -4.581 -12.627 1.00 81.88 108 SER A C 1
ATOM 885 O O . SER A 1 108 ? 0.386 -4.230 -13.069 1.00 81.88 108 SER A O 1
ATOM 887 N N . VAL A 1 109 ? -1.352 -3.926 -11.652 1.00 81.00 109 VAL A N 1
ATOM 888 C CA . VAL A 1 109 ? -0.851 -2.712 -10.995 1.00 81.00 109 VAL A CA 1
ATOM 889 C C . VAL A 1 109 ? 0.417 -3.022 -10.203 1.00 81.00 109 VAL A C 1
ATOM 891 O O . VAL A 1 109 ? 1.414 -2.322 -10.369 1.00 81.00 109 VAL A O 1
ATOM 894 N N . LYS A 1 110 ? 0.420 -4.116 -9.428 1.00 80.06 110 LYS A N 1
ATOM 895 C CA . LYS A 1 110 ? 1.577 -4.542 -8.625 1.00 80.06 110 LYS A CA 1
ATOM 896 C C . LYS A 1 110 ? 2.829 -4.781 -9.471 1.00 80.06 110 LYS A C 1
ATOM 898 O O . LYS A 1 110 ? 3.907 -4.340 -9.103 1.00 80.06 110 LYS A O 1
ATOM 903 N N . TYR A 1 111 ? 2.693 -5.459 -10.611 1.00 82.31 111 TYR A N 1
ATOM 904 C CA . TYR A 1 111 ? 3.839 -5.803 -11.466 1.00 82.31 111 TYR A CA 1
ATOM 905 C C . TYR A 1 111 ? 4.208 -4.714 -12.483 1.00 82.31 111 TYR A C 1
ATOM 907 O O . TYR A 1 111 ? 5.130 -4.899 -13.281 1.00 82.31 111 TYR A O 1
ATOM 915 N N . ARG A 1 112 ? 3.479 -3.593 -12.524 1.00 83.69 112 ARG A N 1
ATOM 916 C CA . ARG A 1 112 ? 3.691 -2.551 -13.536 1.00 83.69 112 ARG A CA 1
ATOM 917 C C . ARG A 1 112 ? 5.027 -1.836 -13.354 1.00 83.69 112 ARG A C 1
ATOM 919 O O . ARG A 1 112 ? 5.697 -1.589 -14.354 1.00 83.69 112 ARG A O 1
ATOM 926 N N . SER A 1 113 ? 5.413 -1.536 -12.114 1.00 81.00 113 SER A N 1
ATOM 927 C CA . SER A 1 113 ? 6.702 -0.908 -11.790 1.00 81.00 113 SER A CA 1
ATOM 928 C C . SER A 1 113 ? 7.870 -1.761 -12.276 1.00 81.00 113 SER A C 1
ATOM 930 O O . SER A 1 113 ? 8.728 -1.279 -13.011 1.00 81.00 113 SER A O 1
ATOM 932 N N . ASP A 1 114 ? 7.848 -3.053 -11.959 1.00 85.69 114 ASP A N 1
ATOM 933 C CA . ASP A 1 114 ? 8.925 -3.982 -12.305 1.00 85.69 114 ASP A CA 1
ATOM 934 C C . ASP A 1 114 ? 9.034 -4.161 -13.822 1.00 85.69 114 ASP A C 1
ATOM 936 O O . ASP A 1 114 ? 10.131 -4.164 -14.386 1.00 85.69 114 ASP A O 1
ATOM 940 N N . LYS A 1 115 ? 7.887 -4.239 -14.513 1.00 86.38 115 LYS A N 1
ATOM 941 C CA . LYS A 1 115 ? 7.839 -4.290 -15.981 1.00 86.38 115 LYS A CA 1
ATOM 942 C C . LYS A 1 115 ? 8.392 -3.020 -16.624 1.00 86.38 115 LYS A C 1
ATOM 944 O O . LYS A 1 115 ? 9.066 -3.123 -17.646 1.00 86.38 115 LYS A O 1
ATOM 949 N N . LEU A 1 116 ? 8.122 -1.844 -16.052 1.00 88.38 116 LEU A N 1
ATOM 950 C CA . LEU A 1 116 ? 8.667 -0.575 -16.544 1.00 88.38 116 LEU A CA 1
ATOM 951 C C . LEU A 1 116 ? 10.187 -0.523 -16.370 1.00 88.38 116 LEU A C 1
ATOM 953 O O . LEU A 1 116 ? 10.889 -0.260 -17.342 1.00 88.38 116 LEU A O 1
ATOM 957 N N . LEU A 1 117 ? 10.699 -0.877 -15.190 1.00 89.81 117 LEU A N 1
ATOM 958 C CA . LEU A 1 117 ? 12.142 -0.933 -14.930 1.00 89.81 117 LEU A CA 1
ATOM 959 C C . LEU A 1 117 ? 12.858 -1.915 -15.867 1.00 89.81 117 LEU A C 1
ATOM 961 O O . LEU A 1 117 ? 13.920 -1.613 -16.416 1.00 89.81 117 LEU A O 1
ATOM 965 N N . TYR A 1 118 ? 12.270 -3.092 -16.088 1.00 92.38 118 TYR A N 1
ATOM 966 C CA . TYR A 1 118 ? 12.827 -4.080 -17.007 1.00 92.38 118 TYR A CA 1
ATOM 967 C C . TYR A 1 118 ? 12.820 -3.588 -18.460 1.00 92.38 118 TYR A C 1
ATOM 969 O O . TYR A 1 118 ? 13.814 -3.746 -19.171 1.00 92.38 118 TYR A O 1
ATOM 977 N N . LYS A 1 119 ? 11.732 -2.936 -18.889 1.00 94.00 119 LYS A N 1
ATOM 978 C CA . LYS A 1 119 ? 11.633 -2.317 -20.214 1.00 94.00 119 LYS A CA 1
ATOM 979 C C . LYS A 1 119 ? 12.707 -1.245 -20.412 1.00 94.00 119 LYS A C 1
ATOM 981 O O . LYS A 1 119 ? 13.415 -1.295 -21.412 1.00 94.00 119 LYS A O 1
ATOM 986 N N . GLU A 1 120 ? 12.886 -0.334 -19.457 1.00 95.25 120 GLU A N 1
ATOM 987 C CA . GLU A 1 120 ? 13.925 0.703 -19.530 1.00 95.25 120 GLU A CA 1
ATOM 988 C C . GLU A 1 120 ? 15.332 0.105 -19.642 1.00 95.25 120 GLU A C 1
ATOM 990 O O . GLU A 1 120 ? 16.182 0.609 -20.381 1.00 95.25 120 GLU A O 1
ATOM 995 N N . LYS A 1 121 ? 15.594 -0.996 -18.927 1.00 96.44 121 LYS A N 1
ATOM 996 C CA . LYS A 1 121 ? 16.868 -1.715 -19.021 1.00 96.44 121 LYS A CA 1
ATOM 997 C C . LYS A 1 121 ? 17.093 -2.281 -20.425 1.00 96.44 121 LYS A C 1
ATOM 999 O O . LYS A 1 121 ? 18.184 -2.111 -20.971 1.00 96.44 121 LYS A O 1
ATOM 1004 N N . LEU A 1 122 ? 16.080 -2.921 -21.009 1.00 96.00 122 LEU A N 1
ATOM 1005 C CA . LEU A 1 122 ? 16.156 -3.452 -22.372 1.00 96.00 122 LEU A CA 1
ATOM 1006 C C . LEU A 1 122 ? 16.339 -2.337 -23.406 1.00 96.00 122 LEU A C 1
ATOM 1008 O O . LEU A 1 122 ? 17.177 -2.464 -24.293 1.00 96.00 122 LEU A O 1
ATOM 1012 N N . GLU A 1 123 ? 15.624 -1.221 -23.275 1.00 96.06 123 GLU A N 1
ATOM 1013 C CA . GLU A 1 123 ? 15.763 -0.075 -24.181 1.00 96.06 123 GLU A CA 1
ATOM 1014 C C . GLU A 1 123 ? 17.176 0.517 -24.144 1.00 96.06 123 GLU A C 1
ATOM 1016 O O . GLU A 1 123 ? 17.746 0.826 -25.193 1.00 96.06 123 GLU A O 1
ATOM 1021 N N . LYS A 1 124 ? 17.788 0.610 -22.956 1.00 96.56 124 LYS A N 1
ATOM 1022 C CA . LYS A 1 124 ? 19.193 1.023 -22.817 1.00 96.56 124 LYS A CA 1
ATOM 1023 C C . LYS A 1 124 ? 20.144 0.059 -23.526 1.00 96.56 124 LYS A C 1
ATOM 1025 O O . LYS A 1 124 ? 21.052 0.518 -24.215 1.00 96.56 124 LYS A O 1
ATOM 1030 N N . GLN A 1 125 ? 19.930 -1.250 -23.391 1.00 96.94 125 GLN A N 1
ATOM 1031 C CA . GLN A 1 125 ? 20.749 -2.263 -24.064 1.00 96.94 125 GLN A CA 1
ATOM 1032 C C . GLN A 1 125 ? 20.607 -2.190 -25.586 1.00 96.94 125 GLN A C 1
ATOM 1034 O O . GLN A 1 125 ? 21.612 -2.115 -26.284 1.00 96.94 125 GLN A O 1
ATOM 1039 N N . VAL A 1 126 ? 19.376 -2.119 -26.098 1.00 97.12 126 VAL A N 1
ATOM 1040 C CA . VAL A 1 126 ? 19.110 -1.983 -27.538 1.00 97.12 126 VAL A CA 1
ATOM 1041 C C . VAL A 1 126 ? 19.763 -0.719 -28.095 1.00 97.12 126 VAL A C 1
ATOM 1043 O O . VAL A 1 126 ? 20.381 -0.759 -29.157 1.00 97.12 126 VAL A O 1
ATOM 1046 N N . LYS A 1 127 ? 19.678 0.402 -27.370 1.00 97.31 127 LYS A N 1
ATOM 1047 C CA . LYS A 1 127 ? 20.322 1.655 -27.777 1.00 97.31 127 LYS A CA 1
ATOM 1048 C C . LYS A 1 127 ? 21.847 1.530 -27.813 1.00 97.31 127 LYS A C 1
ATOM 1050 O O . LYS A 1 127 ? 22.455 2.019 -28.758 1.00 97.31 127 LYS A O 1
ATOM 1055 N N . ALA A 1 128 ? 22.450 0.869 -26.824 1.00 96.69 128 ALA A N 1
ATOM 1056 C CA . ALA A 1 128 ? 23.891 0.632 -26.791 1.00 96.69 128 ALA A CA 1
ATOM 1057 C C . ALA A 1 128 ? 24.351 -0.242 -27.969 1.00 96.69 128 ALA A C 1
ATOM 1059 O O . ALA A 1 128 ? 25.258 0.152 -28.697 1.00 96.69 128 ALA A O 1
ATOM 1060 N N . SER A 1 129 ? 23.671 -1.365 -28.220 1.00 96.06 129 SER A N 1
ATOM 1061 C CA . SER A 1 129 ? 23.990 -2.247 -29.350 1.00 96.06 129 SER A CA 1
ATOM 1062 C C . SER A 1 129 ? 23.796 -1.566 -30.703 1.00 96.06 129 SER A C 1
ATOM 1064 O O . SER A 1 129 ? 24.556 -1.822 -31.630 1.00 96.06 129 SER A O 1
ATOM 1066 N N . LYS A 1 130 ? 22.808 -0.671 -30.832 1.00 96.56 130 LYS A N 1
ATOM 1067 C CA . LYS A 1 130 ? 22.615 0.104 -32.062 1.00 96.56 130 LYS A CA 1
ATOM 1068 C C . LYS A 1 130 ? 23.797 1.038 -32.339 1.00 96.56 130 LYS A C 1
ATOM 1070 O O . LYS A 1 130 ? 24.276 1.071 -33.462 1.00 96.56 130 LYS A O 1
ATOM 1075 N N . ILE A 1 131 ? 24.290 1.736 -31.314 1.00 96.94 131 ILE A N 1
ATOM 1076 C CA . ILE A 1 131 ? 25.471 2.607 -31.430 1.00 96.94 131 ILE A CA 1
ATOM 1077 C C . ILE A 1 131 ? 26.709 1.794 -31.830 1.00 96.94 131 ILE A C 1
ATOM 1079 O O . ILE A 1 131 ? 27.479 2.218 -32.684 1.00 96.94 131 ILE A O 1
ATOM 1083 N N . GLU A 1 132 ? 26.902 0.620 -31.228 1.00 96.00 132 GLU A N 1
ATOM 1084 C CA . GLU A 1 132 ? 28.018 -0.265 -31.571 1.00 96.00 132 GLU A CA 1
ATOM 1085 C C . GLU A 1 132 ? 27.942 -0.746 -33.025 1.00 96.00 132 GLU A C 1
ATOM 1087 O O . GLU A 1 132 ? 28.945 -0.724 -33.736 1.00 96.00 132 GLU A O 1
ATOM 1092 N N . LEU A 1 133 ? 26.747 -1.115 -33.491 1.00 95.69 133 LEU A N 1
ATOM 1093 C CA . LEU A 1 133 ? 26.529 -1.534 -34.872 1.00 95.69 133 LEU A CA 1
ATOM 1094 C C . LEU A 1 133 ? 26.795 -0.394 -35.860 1.00 95.69 133 LEU A C 1
ATOM 1096 O O . LEU A 1 133 ? 27.458 -0.623 -36.868 1.00 95.69 133 LEU A O 1
ATOM 1100 N N . ASP A 1 134 ? 26.339 0.823 -35.558 1.00 95.88 134 ASP A N 1
ATOM 1101 C CA . ASP A 1 134 ? 26.609 2.007 -36.382 1.00 95.88 134 ASP A CA 1
ATOM 1102 C C . ASP A 1 134 ? 28.128 2.275 -36.477 1.00 95.88 134 ASP A C 1
ATOM 1104 O O . ASP A 1 134 ? 28.659 2.443 -37.575 1.00 95.88 134 ASP A O 1
ATOM 1108 N N . ASN A 1 135 ? 28.859 2.187 -35.358 1.00 95.94 135 ASN A N 1
ATOM 1109 C CA . ASN A 1 135 ? 30.321 2.338 -35.341 1.00 95.94 135 ASN A CA 1
ATOM 1110 C C . ASN A 1 135 ? 31.036 1.266 -36.183 1.00 95.94 135 ASN A C 1
ATOM 1112 O O . ASN A 1 135 ? 31.967 1.574 -36.928 1.00 95.94 135 ASN A O 1
ATOM 1116 N N . LEU A 1 136 ? 30.611 0.003 -36.073 1.00 96.06 136 LEU A N 1
ATOM 1117 C CA . LEU A 1 136 ? 31.179 -1.097 -36.857 1.00 96.06 136 LEU A CA 1
ATOM 1118 C C . LEU A 1 136 ? 30.884 -0.934 -38.353 1.00 96.06 136 LEU A C 1
ATOM 1120 O O . LEU A 1 136 ? 31.747 -1.214 -39.185 1.00 96.06 136 LEU A O 1
ATOM 1124 N N . MET A 1 137 ? 29.689 -0.460 -38.707 1.00 95.38 137 MET A N 1
ATOM 1125 C CA . MET A 1 137 ? 29.320 -0.165 -40.092 1.00 95.38 137 MET A CA 1
ATOM 1126 C C . MET A 1 137 ? 30.191 0.945 -40.686 1.00 95.38 137 MET A C 1
ATOM 1128 O O . MET A 1 137 ? 30.662 0.809 -41.819 1.00 95.38 137 MET A O 1
ATOM 1132 N N . ASP A 1 138 ? 30.461 2.003 -39.921 1.00 95.81 138 ASP A N 1
ATOM 1133 C CA . ASP A 1 138 ? 31.373 3.071 -40.331 1.00 95.81 138 ASP A CA 1
ATOM 1134 C C . ASP A 1 138 ? 32.812 2.560 -40.504 1.00 95.81 138 ASP A C 1
ATOM 1136 O O . ASP A 1 138 ? 33.479 2.893 -41.489 1.00 95.81 138 ASP A O 1
ATOM 1140 N N . GLU A 1 139 ? 33.284 1.689 -39.606 1.00 95.81 139 GLU A N 1
ATOM 1141 C CA . GLU A 1 139 ? 34.610 1.074 -39.710 1.00 95.81 139 GLU A CA 1
ATOM 1142 C C . GLU A 1 139 ? 34.733 0.172 -40.948 1.00 95.81 139 GLU A C 1
ATOM 1144 O O . GLU A 1 139 ? 35.729 0.247 -41.676 1.00 95.81 139 GLU A O 1
ATOM 1149 N N . ILE A 1 140 ? 33.721 -0.659 -41.221 1.00 94.44 140 ILE A N 1
ATOM 1150 C CA . ILE A 1 140 ? 33.667 -1.490 -42.430 1.00 94.44 140 ILE A CA 1
ATOM 1151 C C . ILE A 1 140 ? 33.713 -0.596 -43.663 1.00 94.44 140 ILE A C 1
ATOM 1153 O O . ILE A 1 140 ? 34.550 -0.814 -44.534 1.00 94.44 140 ILE A O 1
ATOM 1157 N N . ARG A 1 141 ? 32.884 0.452 -43.718 1.00 94.50 141 ARG A N 1
ATOM 1158 C CA . ARG A 1 141 ? 32.846 1.381 -44.851 1.00 94.50 141 ARG A CA 1
ATOM 1159 C C . ARG A 1 141 ? 34.198 2.052 -45.084 1.00 94.50 141 ARG A C 1
ATOM 1161 O O . ARG A 1 141 ? 34.646 2.157 -46.225 1.00 94.50 141 ARG A O 1
ATOM 1168 N N . PHE A 1 142 ? 34.873 2.466 -44.014 1.00 94.62 142 PHE A N 1
ATOM 1169 C CA . PHE A 1 142 ? 36.221 3.019 -44.096 1.00 94.62 142 PHE A CA 1
ATOM 1170 C C . PHE A 1 142 ? 37.223 2.003 -44.660 1.00 94.62 142 PHE A C 1
ATOM 1172 O O . PHE A 1 142 ? 37.991 2.330 -45.568 1.00 94.62 142 PHE A O 1
ATOM 1179 N N . LYS A 1 143 ? 37.204 0.760 -44.162 1.00 94.19 143 LYS A N 1
ATOM 1180 C CA . LYS A 1 143 ? 38.084 -0.313 -44.646 1.00 94.19 143 LYS A CA 1
ATOM 1181 C C . LYS A 1 143 ? 37.804 -0.675 -46.104 1.00 94.19 143 LYS A C 1
ATOM 1183 O O . LYS A 1 143 ? 38.763 -0.838 -46.853 1.00 94.19 143 LYS A O 1
ATOM 1188 N N . THR A 1 144 ? 36.541 -0.742 -46.519 1.00 93.06 144 THR A N 1
ATOM 1189 C CA . THR A 1 144 ? 36.144 -0.980 -47.915 1.00 93.06 144 THR A CA 1
ATOM 1190 C C . THR A 1 144 ? 36.674 0.123 -48.826 1.00 93.06 144 THR A C 1
ATOM 1192 O O . THR A 1 144 ? 37.410 -0.178 -49.756 1.00 93.06 144 THR A O 1
ATOM 1195 N N . ASN A 1 145 ? 36.452 1.399 -48.494 1.00 91.31 145 ASN A N 1
ATOM 1196 C CA . ASN A 1 145 ? 36.985 2.521 -49.281 1.00 91.31 145 ASN A CA 1
ATOM 1197 C C . ASN A 1 145 ? 38.524 2.502 -49.365 1.00 91.31 145 ASN A C 1
ATOM 1199 O O . ASN A 1 145 ? 39.124 2.852 -50.385 1.00 91.31 145 ASN A O 1
ATOM 1203 N N . LYS A 1 146 ? 39.196 2.092 -48.282 1.00 92.19 146 LYS A N 1
ATOM 1204 C CA . LYS A 1 146 ? 40.653 1.944 -48.265 1.00 92.19 146 LYS A CA 1
ATOM 1205 C C . LYS A 1 146 ? 41.109 0.793 -49.171 1.00 92.19 146 LYS A C 1
ATOM 1207 O O . LYS A 1 146 ? 42.095 0.945 -49.883 1.00 92.19 146 LYS A O 1
ATOM 1212 N N . LEU A 1 147 ? 40.394 -0.330 -49.172 1.00 91.31 147 LEU A N 1
ATOM 1213 C CA . LEU A 1 147 ? 40.660 -1.454 -50.070 1.00 91.31 147 LEU A CA 1
ATOM 1214 C C . LEU A 1 147 ? 40.442 -1.057 -51.538 1.00 91.31 147 LEU A C 1
ATOM 1216 O O . LEU A 1 147 ? 41.289 -1.352 -52.377 1.00 91.31 147 LEU A O 1
ATOM 1220 N N . ASP A 1 148 ? 39.357 -0.342 -51.832 1.00 89.88 148 ASP A N 1
ATOM 1221 C CA . ASP A 1 148 ? 39.023 0.145 -53.174 1.00 89.88 148 ASP A CA 1
ATOM 1222 C C . ASP A 1 148 ? 40.091 1.116 -53.697 1.00 89.88 148 ASP A C 1
ATOM 1224 O O . ASP A 1 148 ? 40.546 1.005 -54.834 1.00 89.88 148 ASP A O 1
ATOM 1228 N N . SER A 1 149 ? 40.585 2.023 -52.847 1.00 86.31 149 SER A N 1
ATOM 1229 C CA . SER A 1 149 ? 41.683 2.919 -53.239 1.00 86.31 149 SER A CA 1
ATOM 1230 C C . SER A 1 149 ? 42.992 2.162 -53.500 1.00 86.31 149 SER A C 1
ATOM 1232 O O . SER A 1 149 ? 43.652 2.431 -54.501 1.00 86.31 149 SER A O 1
ATOM 1234 N N . MET A 1 150 ? 43.345 1.157 -52.688 1.00 83.38 150 MET A N 1
ATOM 1235 C CA . MET A 1 150 ? 44.514 0.308 -52.963 1.00 83.38 150 MET A CA 1
ATOM 1236 C C . MET A 1 150 ? 44.358 -0.519 -54.245 1.00 83.38 150 MET A C 1
ATOM 1238 O O . MET A 1 150 ? 45.300 -0.618 -55.026 1.00 83.38 150 MET A O 1
ATOM 1242 N N . THR A 1 151 ? 43.181 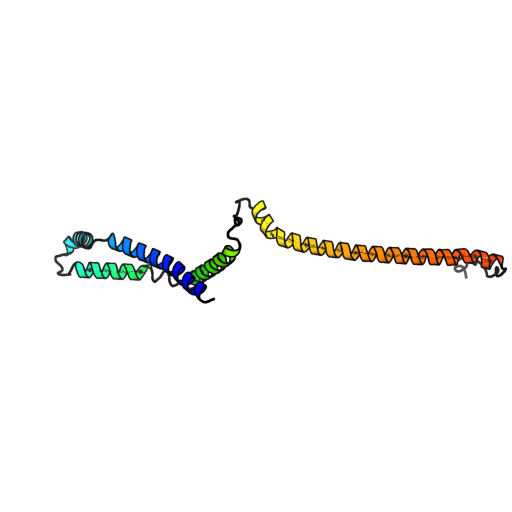-1.103 -54.479 1.00 80.06 151 THR A N 1
ATOM 1243 C CA . THR A 1 151 ? 42.918 -1.929 -55.667 1.00 80.06 151 THR A CA 1
ATOM 1244 C C . THR A 1 151 ? 42.849 -1.105 -56.947 1.00 80.06 151 THR A C 1
ATOM 1246 O O . THR A 1 151 ? 43.361 -1.555 -57.965 1.00 80.06 151 THR A O 1
ATOM 1249 N N . SER A 1 152 ? 42.327 0.123 -56.901 1.00 75.88 152 SER A N 1
ATOM 1250 C CA . SER A 1 152 ? 42.356 1.053 -58.042 1.00 75.88 152 SER A CA 1
ATOM 1251 C C . SER A 1 152 ? 43.768 1.519 -58.435 1.00 75.88 152 SER A C 1
ATOM 1253 O O . SER A 1 152 ? 43.986 1.865 -59.592 1.00 75.88 152 SER A O 1
ATOM 1255 N N . GLY A 1 153 ? 44.745 1.462 -57.519 1.00 65.19 153 GLY A N 1
ATOM 1256 C CA . GLY A 1 153 ? 46.158 1.761 -57.794 1.00 65.19 153 GLY A CA 1
ATOM 1257 C C . GLY A 1 153 ? 46.990 0.572 -58.303 1.00 65.19 153 GLY A C 1
ATOM 1258 O O . GLY A 1 153 ? 48.108 0.766 -58.779 1.00 65.19 153 GLY A O 1
ATOM 1259 N N . LEU A 1 154 ? 46.474 -0.663 -58.232 1.00 65.06 154 LEU A N 1
ATOM 1260 C CA . LEU A 1 154 ? 47.160 -1.860 -58.747 1.00 65.06 154 LEU A CA 1
ATOM 1261 C C . LEU A 1 154 ? 47.279 -1.898 -60.288 1.00 65.06 154 LEU A C 1
ATOM 1263 O O . LEU A 1 154 ? 48.352 -2.266 -60.770 1.00 65.06 154 LEU A O 1
ATOM 1267 N N . PRO A 1 155 ? 46.261 -1.499 -61.080 1.00 61.88 155 PRO A N 1
ATOM 1268 C CA . PRO A 1 155 ? 46.377 -1.397 -62.535 1.00 61.88 155 PRO A CA 1
ATOM 1269 C C . PRO A 1 155 ? 47.493 -0.446 -62.980 1.00 61.88 155 PRO A C 1
ATOM 1271 O O . PRO A 1 155 ? 48.256 -0.787 -63.876 1.00 61.88 155 PRO A O 1
ATOM 1274 N N . GLU A 1 156 ? 47.670 0.693 -62.298 1.00 57.91 156 GLU A N 1
ATOM 1275 C CA . GLU A 1 156 ? 48.728 1.660 -62.629 1.00 57.91 156 GLU A CA 1
ATOM 1276 C C . GLU A 1 156 ? 50.146 1.117 -62.385 1.00 57.91 156 GLU A C 1
ATOM 1278 O O . GLU A 1 156 ? 51.094 1.538 -63.048 1.00 57.91 156 GLU A O 1
ATOM 1283 N N . LEU A 1 157 ? 50.317 0.185 -61.441 1.00 54.88 157 LEU A N 1
ATOM 1284 C CA . LEU A 1 157 ? 51.589 -0.509 -61.208 1.00 54.88 157 LEU A CA 1
ATOM 1285 C C . LEU A 1 157 ? 51.830 -1.625 -62.234 1.00 54.88 157 LEU A C 1
ATOM 1287 O O . LEU A 1 157 ? 52.979 -1.887 -62.596 1.00 54.88 157 LEU A O 1
ATOM 1291 N N . ASN A 1 158 ? 50.757 -2.247 -62.728 1.00 52.91 158 ASN A N 1
ATOM 1292 C CA . ASN A 1 158 ? 50.816 -3.244 -63.792 1.00 52.91 158 ASN A CA 1
ATOM 1293 C C . ASN A 1 158 ? 51.186 -2.595 -65.142 1.00 52.91 158 ASN A C 1
ATOM 1295 O O . ASN A 1 158 ? 52.067 -3.091 -65.842 1.00 52.91 158 ASN A O 1
ATOM 1299 N N . ASP A 1 159 ? 50.616 -1.424 -65.448 1.00 54.88 159 ASP A N 1
ATOM 1300 C CA . ASP A 1 159 ? 50.887 -0.658 -66.677 1.00 54.88 159 ASP A CA 1
ATOM 1301 C C . ASP A 1 159 ? 52.277 0.012 -66.693 1.00 54.88 159 ASP A C 1
ATOM 1303 O O . ASP A 1 159 ? 52.820 0.300 -67.760 1.00 54.88 159 ASP A O 1
ATOM 1307 N N . ARG A 1 160 ? 52.909 0.220 -65.525 1.00 54.53 160 ARG A N 1
ATOM 1308 C CA . ARG A 1 160 ? 54.294 0.731 -65.398 1.00 54.53 160 ARG A CA 1
ATOM 1309 C C . ARG A 1 160 ? 55.381 -0.352 -65.490 1.00 54.53 160 ARG A C 1
ATOM 1311 O O . ARG A 1 160 ? 56.552 -0.042 -65.280 1.00 54.53 160 ARG A O 1
ATOM 1318 N N . GLY A 1 161 ? 55.033 -1.596 -65.830 1.00 48.09 161 GLY A N 1
ATOM 1319 C CA . GLY A 1 161 ? 56.018 -2.618 -66.207 1.00 48.09 161 GLY A CA 1
ATOM 1320 C C . GLY A 1 161 ? 56.711 -3.348 -65.049 1.00 48.09 161 GLY A C 1
ATOM 1321 O O . GLY A 1 161 ? 57.857 -3.761 -65.196 1.00 48.09 161 GLY A O 1
ATOM 1322 N N . LEU A 1 162 ? 56.030 -3.557 -63.917 1.00 49.31 162 LEU A N 1
ATOM 1323 C CA . LEU A 1 162 ? 56.441 -4.538 -62.890 1.00 49.31 162 LEU A CA 1
ATOM 1324 C C . LEU A 1 162 ? 55.677 -5.872 -63.007 1.00 49.31 162 LEU A C 1
ATOM 1326 O O . LEU A 1 162 ? 55.669 -6.688 -62.086 1.00 49.31 162 LEU A O 1
ATOM 1330 N N . GLY A 1 163 ? 55.039 -6.116 -64.151 1.00 49.38 163 GLY A N 1
ATOM 1331 C CA . GLY A 1 163 ? 54.396 -7.381 -64.475 1.00 49.38 163 GLY A CA 1
ATOM 1332 C C . GLY A 1 163 ? 55.408 -8.431 -64.920 1.00 49.38 163 GLY A C 1
ATOM 1333 O O . GLY A 1 163 ? 55.626 -8.581 -66.111 1.00 49.38 163 GLY A O 1
ATOM 1334 N N . THR A 1 164 ? 55.999 -9.155 -63.967 1.00 49.78 164 THR A N 1
ATOM 1335 C CA . THR A 1 164 ? 56.317 -10.595 -64.073 1.00 49.78 164 THR A CA 1
ATOM 1336 C C . THR A 1 164 ? 56.797 -11.093 -62.712 1.00 49.78 164 THR A C 1
ATOM 1338 O O . THR A 1 164 ? 57.992 -11.151 -62.443 1.00 49.78 164 THR A O 1
ATOM 1341 N N . LEU A 1 165 ? 55.866 -11.500 -61.856 1.00 46.22 165 LEU A N 1
ATOM 1342 C CA . LEU A 1 165 ? 56.110 -12.555 -60.876 1.00 46.22 165 LEU A CA 1
ATOM 1343 C C . LEU A 1 165 ? 54.858 -13.426 -60.872 1.00 46.22 165 LEU A C 1
ATOM 1345 O O . LEU A 1 165 ? 53.751 -12.941 -60.670 1.00 46.22 165 LEU A O 1
ATOM 1349 N N . HIS A 1 166 ? 55.077 -14.683 -61.249 1.00 43.16 166 HIS A N 1
ATOM 1350 C CA . HIS A 1 166 ? 54.109 -15.746 -61.480 1.00 43.16 166 HIS A CA 1
ATOM 1351 C C . HIS A 1 166 ? 52.772 -15.598 -60.745 1.00 43.16 166 HIS A C 1
ATOM 1353 O O . HIS A 1 166 ? 52.696 -15.701 -59.522 1.00 43.16 166 HIS A O 1
ATOM 1359 N N . THR A 1 167 ? 51.689 -15.552 -61.515 1.00 49.75 167 THR A N 1
ATOM 1360 C CA . THR A 1 167 ? 50.422 -16.140 -61.091 1.00 49.75 167 THR A CA 1
ATOM 1361 C C . THR A 1 167 ? 50.605 -17.660 -61.048 1.00 49.75 167 THR A C 1
ATOM 1363 O O . THR A 1 167 ? 50.272 -18.356 -62.006 1.00 49.75 167 THR A O 1
ATOM 1366 N N . MET A 1 168 ? 51.182 -18.192 -59.968 1.00 40.88 168 MET A N 1
ATOM 1367 C CA . MET A 1 168 ? 50.969 -19.600 -59.648 1.00 40.88 168 MET A CA 1
ATOM 1368 C C . MET A 1 168 ? 49.533 -19.737 -59.151 1.00 40.88 168 MET A C 1
ATOM 1370 O O . MET A 1 168 ? 49.149 -19.173 -58.127 1.00 40.88 168 MET A O 1
ATOM 1374 N N . SER A 1 169 ? 48.732 -20.461 -59.928 1.00 46.53 169 SER A N 1
ATOM 1375 C CA . SER A 1 169 ? 47.432 -20.965 -59.505 1.00 46.53 169 SER A CA 1
ATOM 1376 C C . SER A 1 169 ? 47.628 -21.849 -58.274 1.00 46.53 169 SER A C 1
ATOM 1378 O O . SER A 1 169 ? 48.461 -22.755 -58.271 1.00 46.53 169 SER A O 1
ATOM 1380 N N . SER A 1 170 ? 46.835 -21.616 -57.233 1.00 48.69 170 SER A N 1
ATOM 1381 C CA . SER A 1 170 ? 46.838 -22.370 -55.974 1.00 48.69 170 SER A CA 1
ATOM 1382 C C . SER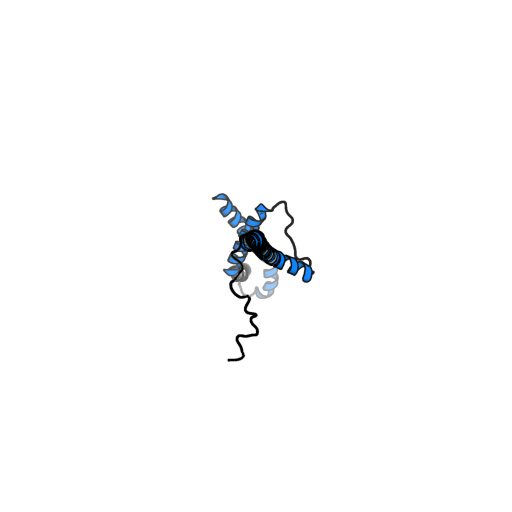 A 1 170 ? 46.531 -23.873 -56.125 1.00 48.69 170 SER A C 1
ATOM 1384 O O . SER A 1 170 ? 46.623 -24.605 -55.144 1.00 48.69 170 SER A O 1
ATOM 1386 N N . TYR A 1 171 ? 46.223 -24.356 -57.334 1.00 48.22 171 TYR A N 1
ATOM 1387 C CA . TYR A 1 171 ? 46.014 -25.776 -57.633 1.00 48.22 171 TYR A CA 1
ATOM 1388 C C . TYR A 1 171 ? 47.300 -26.586 -57.889 1.00 48.22 171 TYR A C 1
ATOM 1390 O O . TYR A 1 171 ? 47.240 -27.811 -57.849 1.00 48.22 171 TYR A O 1
ATOM 1398 N N . GLU A 1 172 ? 48.462 -25.957 -58.101 1.00 47.81 172 GLU A N 1
ATOM 1399 C CA . GLU A 1 172 ? 49.716 -26.688 -58.393 1.00 47.81 172 GLU A CA 1
ATOM 1400 C C . GLU A 1 172 ? 50.581 -27.004 -57.158 1.00 47.81 172 GLU A C 1
ATOM 1402 O O . GLU A 1 172 ? 51.597 -27.682 -57.269 1.00 47.81 172 GLU A O 1
ATOM 1407 N N . LEU A 1 173 ? 50.169 -26.588 -55.957 1.00 49.97 173 LEU A N 1
ATOM 1408 C CA . LEU A 1 173 ? 50.906 -26.842 -54.707 1.00 49.97 173 LEU A CA 1
ATOM 1409 C C . LEU A 1 173 ? 50.578 -28.189 -54.030 1.00 49.97 173 LEU A C 1
ATOM 1411 O O . LEU A 1 173 ? 51.075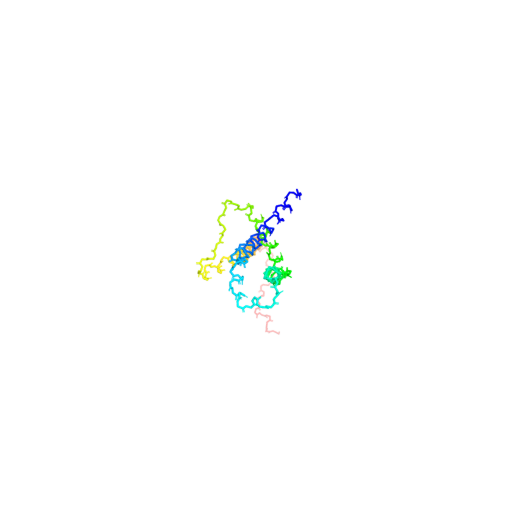 -28.448 -52.940 1.00 49.97 173 LEU A O 1
ATOM 1415 N N . TYR A 1 174 ? 49.758 -29.044 -54.651 1.00 44.84 174 TYR A N 1
ATOM 1416 C CA . TYR A 1 174 ? 49.289 -30.309 -54.057 1.00 44.84 174 TYR A CA 1
ATOM 1417 C C . TYR A 1 174 ? 49.749 -31.590 -54.780 1.00 44.84 174 TYR A C 1
ATOM 1419 O O . TYR A 1 174 ? 49.240 -32.667 -54.474 1.00 44.84 174 TYR A O 1
ATOM 1427 N N . LEU A 1 175 ? 50.695 -31.508 -55.724 1.00 43.34 175 LEU A N 1
ATOM 1428 C CA . LEU A 1 175 ? 51.151 -32.670 -56.511 1.00 43.34 175 LEU A CA 1
ATOM 1429 C C . LEU A 1 175 ? 52.679 -32.864 -56.589 1.00 43.34 175 LEU A C 1
ATOM 1431 O O . LEU A 1 175 ? 53.167 -33.437 -57.564 1.00 43.34 175 LEU A O 1
ATOM 1435 N N . ILE A 1 176 ? 53.430 -32.469 -55.555 1.00 44.31 176 ILE A N 1
ATOM 1436 C CA . ILE A 1 176 ? 54.793 -32.982 -55.302 1.00 44.31 176 ILE A CA 1
ATOM 1437 C C . ILE A 1 176 ? 54.931 -33.341 -53.825 1.00 44.31 176 ILE A C 1
ATOM 1439 O O . ILE A 1 176 ? 54.584 -32.479 -52.988 1.00 44.31 176 ILE A O 1
#

Sequence (176 aa):
MAESNEEFHEDTRALFEGMKLVEENLASCISEEEIEKIFEPISELNLSSSKIYKYFIEKWKHANLAKSINSKELDDLFRKKAEITEDCKLYENTIAWRPTGDVKQDLSVKYRSDKLLYKEKLEKQVKASKIELDNLMDEIRFKTNKLDSMTSGLPELNDRGLGTLHTMSSYELYLI